Protein AF-A0A7I9WQ98-F1 (afdb_monomer_lite)

Structure (mmCIF, N/CA/C/O backbone):
data_AF-A0A7I9WQ98-F1
#
_entry.id   AF-A0A7I9WQ98-F1
#
loop_
_atom_site.group_PDB
_atom_site.id
_atom_site.type_symbol
_atom_site.label_atom_id
_atom_site.label_alt_id
_atom_site.label_comp_id
_atom_site.label_asym_id
_atom_site.label_entity_id
_atom_site.label_seq_id
_atom_site.pdbx_PDB_ins_code
_atom_site.Cartn_x
_atom_site.Cartn_y
_atom_site.Cartn_z
_atom_site.occupancy
_atom_site.B_iso_or_equiv
_atom_site.auth_seq_id
_atom_site.auth_comp_id
_atom_site.auth_asym_id
_atom_site.auth_atom_id
_atom_site.pdbx_PDB_model_num
ATOM 1 N N . MET A 1 1 ? 29.506 10.078 1.469 1.00 43.09 1 MET A N 1
ATOM 2 C CA . MET A 1 1 ? 28.916 10.166 0.118 1.00 43.09 1 MET A CA 1
ATOM 3 C C . MET A 1 1 ? 27.506 10.699 0.278 1.00 43.09 1 MET A C 1
ATOM 5 O O . MET A 1 1 ? 26.707 10.039 0.930 1.00 43.09 1 MET A O 1
ATOM 9 N N . LEU A 1 2 ? 27.229 11.914 -0.203 1.00 46.47 2 LEU A N 1
ATOM 10 C CA . LEU A 1 2 ? 25.848 12.386 -0.313 1.00 46.47 2 LEU A CA 1
ATOM 11 C C . LEU A 1 2 ? 25.189 11.587 -1.443 1.00 46.47 2 LEU A C 1
ATOM 13 O O . LEU A 1 2 ? 25.690 11.599 -2.561 1.00 46.47 2 LEU A O 1
ATOM 17 N N . PHE A 1 3 ? 24.075 10.918 -1.158 1.00 51.62 3 PHE A N 1
ATOM 18 C CA . PHE A 1 3 ? 23.301 10.103 -2.110 1.00 51.62 3 PHE A CA 1
ATOM 19 C C . PHE A 1 3 ? 22.623 10.909 -3.241 1.00 51.62 3 PHE A C 1
ATOM 21 O O . PHE A 1 3 ? 21.810 10.366 -3.975 1.00 51.62 3 PHE A O 1
ATOM 28 N N . SER A 1 4 ? 22.946 12.197 -3.380 1.00 59.94 4 SER A N 1
ATOM 29 C CA . SER A 1 4 ? 22.274 13.150 -4.269 1.00 59.94 4 SER A CA 1
ATOM 30 C C . SER A 1 4 ? 23.270 14.108 -4.939 1.00 59.94 4 SER A C 1
ATOM 32 O O . SER A 1 4 ? 22.987 15.293 -5.090 1.00 59.94 4 SER A O 1
ATOM 34 N N . ALA A 1 5 ? 24.477 13.639 -5.266 1.00 72.62 5 ALA A N 1
ATOM 35 C CA . ALA A 1 5 ? 25.410 14.424 -6.071 1.00 72.62 5 ALA A CA 1
ATOM 36 C C . ALA A 1 5 ? 25.143 14.153 -7.558 1.00 72.62 5 ALA A C 1
ATOM 38 O O . ALA A 1 5 ? 25.410 13.051 -8.039 1.00 72.62 5 ALA A O 1
ATOM 39 N N . THR A 1 6 ? 24.607 15.147 -8.266 1.00 76.94 6 THR A N 1
ATOM 40 C CA . THR A 1 6 ? 24.445 15.113 -9.725 1.00 76.94 6 THR A CA 1
ATOM 41 C C . THR A 1 6 ? 25.829 15.001 -10.389 1.00 76.94 6 THR A C 1
ATOM 43 O O . THR A 1 6 ? 26.752 15.699 -9.952 1.00 76.94 6 THR A O 1
ATOM 46 N N . PRO A 1 7 ? 26.029 14.128 -11.397 1.00 83.75 7 PRO A N 1
ATOM 47 C CA . PRO A 1 7 ? 27.306 14.021 -12.102 1.00 83.75 7 PRO A CA 1
ATOM 48 C C . PRO A 1 7 ? 27.737 15.365 -12.718 1.00 83.75 7 PRO A C 1
ATOM 50 O O . PRO A 1 7 ? 26.877 16.169 -13.076 1.00 83.75 7 PRO A O 1
ATOM 53 N N . PRO A 1 8 ? 29.046 15.635 -12.881 1.00 87.06 8 PRO A N 1
ATOM 54 C CA . PRO A 1 8 ? 29.497 16.783 -13.665 1.00 87.06 8 PRO A CA 1
ATOM 55 C C . PRO A 1 8 ? 29.114 16.616 -15.145 1.00 87.06 8 PRO A C 1
ATOM 57 O O . PRO A 1 8 ? 28.949 15.492 -15.625 1.00 87.06 8 PRO A O 1
ATOM 60 N N . ALA A 1 9 ? 29.004 17.731 -15.874 1.00 90.88 9 ALA A N 1
ATOM 61 C CA . ALA A 1 9 ? 28.703 17.721 -17.306 1.00 90.88 9 ALA A CA 1
ATOM 62 C C . ALA A 1 9 ? 29.698 16.836 -18.076 1.00 90.88 9 ALA A C 1
ATOM 64 O O . ALA A 1 9 ? 30.914 16.984 -17.929 1.00 90.88 9 ALA A O 1
ATOM 65 N N . GLN A 1 10 ? 29.184 15.905 -18.885 1.00 91.06 10 GLN A N 1
ATOM 66 C CA . GLN A 1 10 ? 30.007 14.954 -19.637 1.00 91.06 10 GLN A CA 1
ATOM 67 C C . GLN A 1 10 ? 29.333 14.524 -20.948 1.00 91.06 10 GLN A C 1
ATOM 69 O O . GLN A 1 10 ? 28.220 14.003 -20.969 1.00 91.06 10 GLN A O 1
ATOM 74 N N . GLY A 1 11 ? 30.018 14.706 -22.079 1.00 89.19 11 GLY A N 1
ATOM 75 C CA . GLY A 1 11 ? 29.438 14.410 -23.393 1.00 89.19 11 GLY A CA 1
ATOM 76 C C . GLY A 1 11 ? 28.208 15.281 -23.683 1.00 89.19 11 GLY A C 1
ATOM 77 O O . GLY A 1 11 ? 28.303 16.501 -23.630 1.00 89.19 11 GLY A O 1
ATOM 78 N N . LEU A 1 12 ? 27.066 14.653 -23.992 1.00 88.50 12 LEU A N 1
ATOM 79 C CA . LEU A 1 12 ? 25.773 15.334 -24.184 1.00 88.50 12 LEU A CA 1
ATOM 80 C C . LEU A 1 12 ? 24.989 15.538 -22.872 1.00 88.50 12 LEU A C 1
ATOM 82 O O . LEU A 1 12 ? 23.880 16.063 -22.906 1.00 88.50 12 LEU A O 1
ATOM 86 N N . TYR A 1 13 ? 25.528 15.093 -21.732 1.00 84.75 13 TYR A N 1
ATOM 87 C CA . TYR A 1 13 ? 24.897 15.270 -20.429 1.00 84.75 13 TYR A CA 1
ATOM 88 C C . TYR A 1 13 ? 25.151 16.680 -19.885 1.00 84.75 13 TYR A C 1
ATOM 90 O O . TYR A 1 13 ? 26.302 17.042 -19.625 1.00 84.75 13 TYR A O 1
ATOM 98 N N . ASP A 1 14 ? 24.072 17.431 -19.676 1.00 88.38 14 ASP A N 1
ATOM 99 C CA . ASP A 1 14 ? 24.058 18.748 -19.045 1.00 88.38 14 ASP A CA 1
ATOM 100 C C . ASP A 1 14 ? 23.294 18.668 -17.704 1.00 88.38 14 ASP A C 1
ATOM 102 O O . ASP A 1 14 ? 22.073 18.479 -17.715 1.00 88.38 14 ASP A O 1
ATOM 106 N N . PRO A 1 15 ? 23.977 18.802 -16.550 1.00 84.56 15 PRO A N 1
ATOM 107 C CA . PRO A 1 15 ? 23.356 18.753 -15.228 1.00 84.56 15 PRO A CA 1
ATOM 108 C C . PRO A 1 15 ? 22.301 19.843 -15.014 1.00 84.56 15 PRO A C 1
ATOM 110 O O . PRO A 1 15 ? 21.404 19.657 -14.196 1.00 84.56 15 PRO A O 1
ATOM 113 N N . GLU A 1 16 ? 22.381 20.969 -15.736 1.00 83.31 16 GLU A N 1
ATOM 114 C CA . GLU A 1 16 ? 21.383 22.044 -15.662 1.00 83.31 16 GLU A CA 1
ATOM 115 C C . GLU A 1 16 ? 20.062 21.664 -16.354 1.00 83.31 16 GLU A C 1
ATOM 117 O O . GLU A 1 16 ? 19.032 22.299 -16.122 1.00 83.31 16 GLU A O 1
ATOM 122 N N . GLN A 1 17 ? 20.066 20.605 -17.172 1.00 78.31 17 GLN A N 1
ATOM 123 C CA . GLN A 1 17 ? 18.889 20.078 -17.870 1.00 78.31 17 GLN A CA 1
ATOM 124 C C . GLN A 1 17 ? 18.335 18.784 -17.252 1.00 78.31 17 GLN A C 1
ATOM 126 O O . GLN A 1 17 ? 17.333 18.254 -17.741 1.00 78.31 17 GLN A O 1
ATOM 131 N N . GLU A 1 18 ? 18.946 18.291 -16.171 1.00 71.00 18 GLU A N 1
ATOM 132 C CA . GLU A 1 18 ? 18.465 17.134 -15.416 1.00 71.00 18 GLU A CA 1
ATOM 133 C C . GLU A 1 18 ? 17.103 17.442 -14.774 1.00 71.00 18 GLU A C 1
ATOM 135 O O . GLU A 1 18 ? 16.940 18.429 -14.051 1.00 71.00 18 GLU A O 1
ATOM 140 N N . ARG A 1 19 ? 16.101 16.595 -15.032 1.00 68.25 19 ARG A N 1
ATOM 141 C CA . ARG A 1 19 ? 14.743 16.768 -14.496 1.00 68.25 19 ARG A CA 1
ATOM 142 C C . ARG A 1 19 ? 14.222 15.455 -13.932 1.00 68.25 19 ARG A C 1
ATOM 144 O O . ARG A 1 19 ? 13.816 14.564 -14.675 1.00 68.25 19 ARG A O 1
ATOM 151 N N . ASP A 1 20 ? 14.159 15.383 -12.604 1.00 62.53 20 ASP A N 1
ATOM 152 C CA . ASP A 1 20 ? 13.550 14.255 -11.903 1.00 62.53 20 ASP A CA 1
ATOM 153 C C . ASP A 1 20 ? 12.037 14.200 -12.190 1.00 62.53 20 ASP A C 1
ATOM 155 O O . ASP A 1 20 ? 11.282 15.168 -12.007 1.00 62.53 20 ASP A O 1
ATOM 159 N N . SER A 1 21 ? 11.587 13.057 -12.692 1.00 62.97 21 SER A N 1
ATOM 160 C CA . SER A 1 21 ? 10.242 12.861 -13.231 1.00 62.97 21 SER A CA 1
ATOM 161 C C . SER A 1 21 ? 9.435 11.914 -12.345 1.00 62.97 21 SER A C 1
ATOM 163 O O . SER A 1 21 ? 8.899 10.928 -12.812 1.00 62.97 21 SER A O 1
ATOM 165 N N . CYS A 1 22 ? 9.333 12.198 -11.044 1.00 77.31 22 CYS A N 1
ATOM 166 C CA . CYS A 1 22 ? 8.406 11.485 -10.156 1.00 77.31 22 CYS A CA 1
ATOM 167 C C . CYS A 1 22 ? 7.303 12.415 -9.637 1.00 77.31 22 CYS A C 1
ATOM 169 O O . CYS A 1 2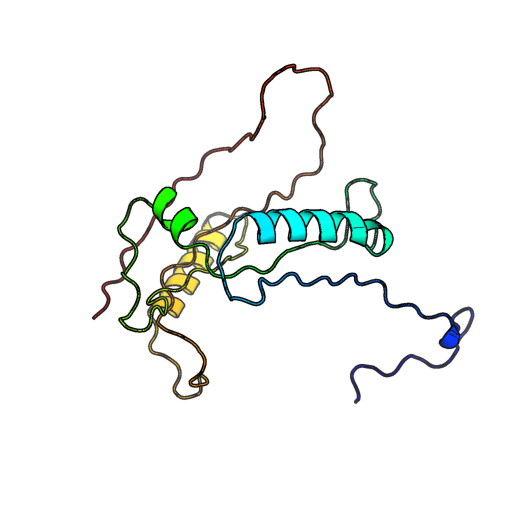2 ? 7.572 13.397 -8.937 1.00 77.31 22 CYS A O 1
ATOM 171 N N . GLY A 1 23 ? 6.049 12.109 -9.984 1.00 81.50 23 GLY A N 1
ATOM 172 C CA . GLY A 1 23 ? 4.837 12.761 -9.480 1.00 81.50 23 GLY A CA 1
ATOM 173 C C . GLY A 1 23 ? 4.454 12.305 -8.075 1.00 81.50 23 GLY A C 1
ATOM 174 O O . GLY A 1 23 ? 4.341 11.109 -7.837 1.00 81.50 23 GLY A O 1
ATOM 175 N N . VAL A 1 24 ? 4.194 13.242 -7.158 1.00 89.12 24 VAL A N 1
ATOM 176 C CA . VAL A 1 24 ? 3.620 12.944 -5.836 1.00 89.12 24 VAL A CA 1
ATOM 177 C C . VAL A 1 24 ? 2.460 13.899 -5.577 1.00 89.12 24 VAL A C 1
ATOM 179 O O . VAL A 1 24 ? 2.573 15.097 -5.829 1.00 89.12 24 VAL A O 1
ATOM 182 N N . ALA A 1 25 ? 1.357 13.368 -5.055 1.00 90.19 25 ALA A N 1
ATOM 183 C CA . ALA A 1 25 ? 0.211 14.133 -4.584 1.00 90.19 25 ALA A CA 1
ATOM 184 C C . ALA A 1 25 ? -0.214 13.625 -3.201 1.00 90.19 25 ALA A C 1
ATOM 186 O O . ALA A 1 25 ? -0.012 12.457 -2.868 1.00 90.19 25 ALA A O 1
ATOM 187 N N . MET A 1 26 ? -0.810 14.504 -2.397 1.00 94.00 26 MET A N 1
ATOM 188 C CA . MET A 1 26 ? -1.366 14.153 -1.094 1.00 94.00 26 MET A CA 1
ATOM 189 C C . MET A 1 26 ? -2.725 14.813 -0.913 1.00 94.00 26 MET A C 1
ATOM 191 O O . MET A 1 26 ? -2.899 15.990 -1.218 1.00 94.00 26 MET A O 1
ATOM 195 N N . ILE A 1 27 ? -3.671 14.041 -0.384 1.00 94.62 27 ILE A N 1
ATOM 196 C CA . ILE A 1 27 ? -5.031 14.485 -0.100 1.00 94.62 27 ILE A CA 1
ATOM 197 C C . ILE A 1 27 ? -5.343 14.138 1.348 1.00 94.62 27 ILE A C 1
ATOM 199 O O . ILE A 1 27 ? -5.087 13.021 1.799 1.00 94.62 27 ILE A O 1
ATOM 203 N N . ALA A 1 28 ? -5.867 15.113 2.085 1.00 94.75 28 ALA A N 1
ATOM 204 C CA . ALA A 1 28 ? -6.218 14.962 3.486 1.00 94.75 28 ALA A CA 1
ATOM 205 C C . ALA A 1 28 ? -7.475 15.774 3.813 1.00 94.75 28 ALA A C 1
ATOM 207 O O . ALA A 1 28 ? -7.641 16.899 3.344 1.00 94.75 28 ALA A O 1
ATOM 208 N N . ASP A 1 29 ? -8.338 15.215 4.660 1.00 95.25 29 ASP A N 1
ATOM 209 C CA . ASP A 1 29 ? -9.419 15.964 5.298 1.00 95.25 29 ASP A CA 1
ATOM 210 C C . ASP A 1 29 ? -8.858 16.668 6.543 1.00 95.25 29 ASP A C 1
ATOM 212 O O . ASP A 1 29 ? -8.341 16.015 7.450 1.00 95.25 29 ASP A O 1
ATOM 216 N N . ILE A 1 30 ? -8.953 18.001 6.589 1.00 95.25 30 ILE A N 1
ATOM 217 C CA . ILE A 1 30 ? -8.383 18.833 7.670 1.00 95.25 30 ILE A CA 1
ATOM 218 C C . ILE A 1 30 ? -9.020 18.516 9.034 1.00 95.25 30 ILE A C 1
ATOM 220 O O . ILE A 1 30 ? -8.390 18.706 10.072 1.00 95.25 30 ILE A O 1
ATOM 224 N N . LEU A 1 31 ? -10.252 18.001 9.042 1.00 95.25 31 LEU A N 1
ATOM 225 C CA . LEU A 1 31 ? -10.963 17.600 10.256 1.00 95.25 31 LEU A CA 1
ATOM 226 C C . LEU A 1 31 ? -10.711 16.126 10.620 1.00 95.25 31 LEU A C 1
ATOM 228 O O . LEU A 1 31 ? -11.278 15.631 11.591 1.00 95.25 31 LEU A O 1
ATOM 232 N N . GLY A 1 32 ? -9.884 15.412 9.851 1.00 90.19 32 GLY A N 1
ATOM 233 C CA . GLY A 1 32 ? -9.534 14.014 10.096 1.00 90.19 32 GLY A CA 1
ATOM 234 C C . GLY A 1 32 ? -10.659 13.020 9.799 1.00 90.19 32 GLY A C 1
ATOM 235 O O . GLY A 1 32 ? -10.617 11.886 10.283 1.00 90.19 32 GLY A O 1
ATOM 236 N N . ARG A 1 33 ? -11.678 13.411 9.024 1.00 91.69 33 ARG A N 1
ATOM 237 C CA . ARG A 1 33 ? -12.803 12.524 8.694 1.00 91.69 33 ARG A CA 1
ATOM 238 C C . ARG A 1 33 ? -12.389 11.485 7.655 1.00 91.69 33 ARG A C 1
ATOM 240 O O . ARG A 1 33 ? -11.759 11.801 6.649 1.00 91.69 33 ARG A O 1
ATOM 247 N N . ARG A 1 34 ? -12.792 10.232 7.874 1.00 90.62 34 ARG A N 1
ATOM 248 C CA . ARG A 1 34 ? -12.576 9.132 6.924 1.00 90.62 34 ARG A CA 1
ATOM 249 C C . ARG A 1 34 ? -13.669 9.166 5.860 1.00 90.62 34 ARG A C 1
ATOM 251 O O . ARG A 1 34 ? -14.849 9.180 6.197 1.00 90.62 34 ARG A O 1
ATOM 258 N N . SER A 1 35 ? -13.283 9.165 4.588 1.00 93.12 35 SER A N 1
ATOM 259 C CA . SER A 1 35 ? -14.220 9.152 3.462 1.00 93.12 35 SER A CA 1
ATOM 260 C C . SER A 1 35 ? -13.610 8.433 2.265 1.00 93.12 35 SER A C 1
ATOM 262 O O . SER A 1 35 ? -12.426 8.601 1.974 1.00 93.12 35 SER A O 1
ATOM 264 N N . HIS A 1 36 ? -14.437 7.687 1.530 1.00 94.62 36 HIS A N 1
ATOM 265 C CA . HIS A 1 36 ? -14.052 7.106 0.243 1.00 94.62 36 HIS A CA 1
ATOM 266 C C . HIS A 1 36 ? -13.718 8.182 -0.806 1.00 94.62 36 HIS A C 1
ATOM 268 O O . HIS A 1 36 ? -12.928 7.925 -1.710 1.00 94.62 36 HIS A O 1
ATOM 274 N N . SER A 1 37 ? -14.254 9.402 -0.670 1.00 95.62 37 SER A N 1
ATOM 275 C CA . SER A 1 37 ? -13.923 10.511 -1.577 1.00 95.62 37 SER A CA 1
ATOM 276 C C . SER A 1 37 ? -12.421 10.807 -1.610 1.00 95.62 37 SER A C 1
ATOM 278 O O . SER A 1 37 ? -11.888 11.031 -2.682 1.00 95.62 37 SER A O 1
ATOM 280 N N . ILE A 1 38 ? -11.714 10.683 -0.478 1.00 95.88 38 ILE A N 1
ATOM 281 C CA . ILE A 1 38 ? -10.255 10.884 -0.403 1.00 95.88 38 ILE A CA 1
ATOM 282 C C . ILE A 1 38 ? -9.511 9.893 -1.312 1.00 95.88 38 ILE A C 1
ATOM 284 O O . ILE A 1 38 ? -8.517 10.246 -1.941 1.00 95.88 38 ILE A O 1
ATOM 288 N N . VAL A 1 39 ? -9.992 8.648 -1.396 1.00 95.75 39 VAL A N 1
ATOM 289 C CA . VAL A 1 39 ? -9.419 7.624 -2.282 1.00 95.75 39 VAL A CA 1
ATOM 290 C C . VAL A 1 39 ? -9.711 7.967 -3.740 1.00 95.75 39 VAL A C 1
ATOM 292 O O .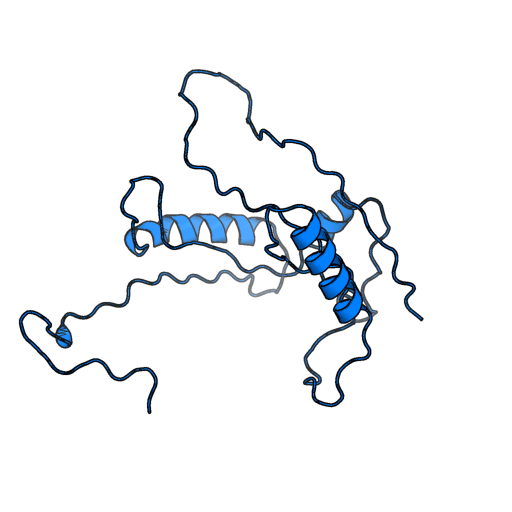 VAL A 1 39 ? -8.796 7.928 -4.556 1.00 95.75 39 VAL A O 1
ATOM 295 N N . ALA A 1 40 ? -10.957 8.332 -4.060 1.00 96.50 40 ALA A N 1
ATOM 296 C CA . ALA A 1 40 ? -11.350 8.725 -5.413 1.00 96.50 40 ALA A CA 1
ATOM 297 C C . ALA A 1 40 ? -10.536 9.929 -5.915 1.00 96.50 40 ALA A C 1
ATOM 299 O O . ALA A 1 40 ? -9.962 9.872 -7.000 1.00 96.50 40 ALA A O 1
ATOM 300 N N . ASP A 1 41 ? -10.402 10.966 -5.091 1.00 96.19 41 ASP A N 1
ATOM 301 C CA . ASP A 1 41 ? -9.599 12.144 -5.408 1.00 96.19 41 ASP A CA 1
ATOM 302 C C . ASP A 1 41 ? -8.115 11.771 -5.577 1.00 96.19 41 ASP A C 1
ATOM 304 O O . ASP A 1 41 ? -7.428 12.310 -6.443 1.00 96.19 41 ASP A O 1
ATOM 308 N N . GLY A 1 42 ? -7.612 10.815 -4.786 1.00 95.50 42 GLY A N 1
ATOM 309 C CA . GLY A 1 42 ? -6.238 10.323 -4.892 1.00 95.50 42 GLY A CA 1
ATOM 310 C C . GLY A 1 42 ? -5.965 9.618 -6.222 1.00 95.50 42 GLY A C 1
ATOM 311 O O . GLY A 1 42 ? -4.892 9.787 -6.798 1.00 95.50 42 GLY A O 1
ATOM 312 N N . LEU A 1 43 ? -6.943 8.870 -6.739 1.00 94.88 43 LEU A N 1
ATOM 313 C CA . LEU A 1 43 ? -6.857 8.242 -8.059 1.00 94.88 43 LEU A CA 1
ATOM 314 C C . LEU A 1 43 ? -6.889 9.288 -9.181 1.00 94.88 43 LEU A C 1
ATOM 316 O O . LEU A 1 43 ? -6.054 9.228 -10.077 1.00 94.88 43 LEU A O 1
ATOM 320 N N . ILE A 1 44 ? -7.763 10.295 -9.081 1.00 94.94 44 ILE A N 1
ATOM 321 C CA . ILE A 1 44 ? -7.798 11.428 -10.025 1.00 94.94 44 ILE A CA 1
ATOM 322 C C . ILE A 1 44 ? -6.454 12.170 -10.026 1.00 94.94 44 ILE A C 1
ATOM 324 O O . ILE A 1 44 ? -5.928 12.537 -11.076 1.00 94.94 44 ILE A O 1
ATOM 328 N N . ALA A 1 45 ? -5.855 12.373 -8.851 1.00 92.69 45 ALA A N 1
ATOM 329 C CA . ALA A 1 45 ? -4.541 12.994 -8.754 1.00 92.69 45 ALA A CA 1
ATOM 330 C C . ALA A 1 45 ? -3.456 12.162 -9.459 1.00 92.69 45 ALA A C 1
ATOM 332 O O . ALA A 1 45 ? -2.605 12.742 -10.128 1.00 92.69 45 ALA A O 1
ATOM 333 N N . LEU A 1 46 ? -3.490 10.827 -9.356 1.00 90.62 46 LEU A N 1
ATOM 334 C CA . LEU A 1 46 ? -2.564 9.957 -10.090 1.00 90.62 46 LEU A CA 1
ATOM 335 C C . LEU A 1 46 ? -2.747 10.055 -11.608 1.00 90.62 46 LEU A C 1
ATOM 337 O O . LEU A 1 46 ? -1.746 10.122 -12.317 1.00 90.62 46 LEU A O 1
ATOM 341 N N . GLU A 1 47 ? -3.985 10.118 -12.102 1.00 89.06 47 GLU A N 1
ATOM 342 C CA . GLU A 1 47 ? -4.264 10.334 -13.531 1.00 89.06 47 GLU A CA 1
ATOM 343 C C . GLU A 1 47 ? -3.646 11.653 -14.016 1.00 89.06 47 GLU A C 1
ATOM 345 O O . GLU A 1 47 ? -2.962 11.700 -15.036 1.00 89.06 47 GLU A O 1
ATOM 350 N N . HIS A 1 48 ? -3.774 12.724 -13.231 1.00 88.50 48 HIS A N 1
ATOM 351 C CA . HIS A 1 48 ? -3.151 14.006 -13.564 1.00 88.50 48 HIS A CA 1
ATOM 352 C C . HIS A 1 48 ? -1.620 13.990 -13.501 1.00 88.50 48 HIS A C 1
ATOM 354 O O . HIS A 1 48 ? -0.988 14.872 -14.080 1.00 88.50 48 HIS A O 1
ATOM 360 N N . LEU A 1 49 ? -1.007 13.008 -12.839 1.00 87.12 49 LEU A N 1
ATOM 361 C CA . LEU A 1 49 ? 0.445 12.841 -12.772 1.00 87.12 49 LEU A CA 1
ATOM 362 C C . LEU A 1 49 ? 1.009 11.961 -13.896 1.00 87.12 49 LEU A C 1
ATOM 364 O O . LEU A 1 49 ? 2.227 11.814 -13.967 1.00 87.12 49 LEU A O 1
ATOM 368 N N . GLU A 1 50 ? 0.177 11.434 -14.800 1.00 82.25 50 GLU A N 1
ATOM 369 C CA . GLU A 1 50 ? 0.609 10.564 -15.906 1.00 82.25 50 GLU A CA 1
ATOM 370 C C . GLU A 1 50 ? 1.704 11.206 -16.769 1.00 82.25 50 GLU A C 1
ATOM 372 O O . GLU A 1 50 ? 2.682 10.555 -17.120 1.00 82.25 50 GLU A O 1
ATOM 377 N N . HIS A 1 51 ? 1.608 12.512 -17.029 1.00 81.25 51 HIS A N 1
ATOM 378 C CA . HIS A 1 51 ? 2.612 13.267 -17.791 1.00 81.25 51 HIS A CA 1
ATOM 379 C C . HIS A 1 51 ? 3.995 13.330 -17.120 1.00 81.25 51 HIS A C 1
ATOM 381 O O . HIS A 1 51 ? 4.968 13.742 -17.750 1.00 81.25 51 HIS A O 1
ATOM 387 N N . ARG A 1 52 ? 4.075 12.972 -15.832 1.00 79.31 52 ARG A N 1
ATOM 388 C CA . ARG A 1 52 ? 5.321 12.832 -15.076 1.00 79.31 52 ARG A CA 1
ATOM 389 C C . ARG A 1 52 ? 5.718 11.376 -14.893 1.00 79.31 52 ARG A C 1
ATOM 391 O O . ARG A 1 52 ? 6.739 11.143 -14.280 1.00 79.31 52 ARG A O 1
ATOM 398 N N . GLY A 1 53 ? 4.936 10.407 -15.356 1.00 71.12 53 GLY A N 1
ATOM 399 C CA . GLY A 1 53 ? 5.310 9.003 -15.294 1.00 71.12 53 GLY A CA 1
ATOM 400 C C . GLY A 1 53 ? 6.346 8.661 -16.359 1.00 71.12 53 GLY A C 1
ATOM 401 O O . GLY A 1 53 ? 6.268 9.130 -17.495 1.00 71.12 53 GLY A O 1
ATOM 402 N N . ALA A 1 54 ? 7.299 7.801 -16.016 1.00 62.69 54 ALA A N 1
ATOM 403 C CA . ALA A 1 54 ? 8.099 7.127 -17.023 1.00 62.69 54 ALA A CA 1
ATOM 404 C C . ALA A 1 54 ? 7.202 6.151 -17.803 1.00 62.69 54 ALA A C 1
ATOM 406 O O . ALA A 1 54 ? 6.596 5.238 -17.231 1.00 62.69 54 ALA A O 1
ATOM 407 N N . ALA A 1 55 ? 7.095 6.376 -19.112 1.00 66.88 55 ALA A N 1
ATOM 408 C CA . ALA A 1 55 ? 6.462 5.443 -20.029 1.00 66.88 55 ALA A CA 1
ATOM 409 C C . ALA A 1 55 ? 7.465 4.336 -20.371 1.00 66.88 55 ALA A C 1
ATOM 411 O O . ALA A 1 55 ? 8.597 4.618 -20.771 1.00 66.88 55 ALA A O 1
ATOM 412 N N . GLY A 1 56 ? 7.060 3.076 -20.211 1.00 61.44 56 GLY A N 1
ATOM 413 C CA . GLY A 1 56 ? 7.896 1.948 -20.605 1.00 61.44 56 GLY A CA 1
ATOM 414 C C . GLY A 1 56 ? 7.965 1.785 -22.129 1.00 61.44 56 GLY A C 1
ATOM 415 O O . GLY A 1 56 ? 7.391 2.556 -22.897 1.00 61.44 56 GLY A O 1
ATOM 416 N N . ALA A 1 57 ? 8.664 0.744 -22.588 1.00 64.62 57 ALA A N 1
ATOM 417 C CA . ALA A 1 57 ? 8.846 0.469 -24.018 1.00 64.62 57 ALA A CA 1
ATOM 418 C C . ALA A 1 57 ? 7.525 0.186 -24.763 1.00 64.62 57 ALA A C 1
ATOM 420 O O . ALA A 1 57 ? 7.464 0.314 -25.987 1.00 64.62 57 ALA A O 1
ATOM 421 N N . GLU A 1 58 ? 6.470 -0.206 -24.042 1.00 70.00 58 GLU A N 1
ATOM 422 C CA . GLU A 1 58 ? 5.137 -0.432 -24.592 1.00 70.00 58 GLU A CA 1
ATOM 423 C C . GLU A 1 58 ? 4.108 0.601 -24.091 1.00 70.00 58 GLU A C 1
ATOM 425 O O . GLU A 1 58 ? 4.160 0.991 -22.922 1.00 70.00 58 GLU A O 1
ATOM 430 N N . PRO A 1 59 ? 3.089 0.965 -24.904 1.00 69.25 59 PRO A N 1
ATOM 431 C CA . PRO A 1 59 ? 2.070 1.966 -24.542 1.00 69.25 59 PRO A CA 1
ATOM 432 C C . PRO A 1 59 ? 1.239 1.651 -23.290 1.00 69.25 59 PRO A C 1
ATOM 434 O O . PRO A 1 59 ? 0.491 2.494 -22.814 1.00 69.25 59 PRO A O 1
ATOM 437 N N . ASN A 1 60 ? 1.291 0.414 -22.799 1.00 73.56 60 ASN A N 1
ATOM 438 C CA . ASN A 1 60 ? 0.561 -0.066 -21.628 1.00 73.56 60 ASN A CA 1
ATOM 439 C C . ASN A 1 60 ? 1.493 -0.428 -20.462 1.00 73.56 60 ASN A C 1
ATOM 441 O O . ASN A 1 60 ? 1.104 -1.201 -19.585 1.00 73.56 60 ASN A O 1
ATOM 445 N N . SER A 1 61 ? 2.727 0.070 -20.490 1.00 74.25 61 SER A N 1
ATOM 446 C CA . SER A 1 61 ? 3.733 -0.159 -19.463 1.00 74.25 61 SER A CA 1
ATOM 447 C C . SER A 1 61 ? 4.185 1.167 -18.862 1.00 74.25 61 SER A C 1
ATOM 449 O O . SER A 1 61 ? 4.335 2.162 -19.567 1.00 74.25 61 SER A O 1
ATOM 451 N N . GLY A 1 62 ? 4.407 1.162 -17.555 1.00 77.19 62 GLY A N 1
ATOM 452 C CA . GLY A 1 62 ? 5.002 2.268 -16.820 1.00 77.19 62 GLY A CA 1
ATOM 453 C C . GLY A 1 62 ? 5.744 1.726 -15.607 1.00 77.19 62 GLY A C 1
ATOM 454 O O . GLY A 1 62 ? 5.538 0.572 -15.216 1.00 77.19 62 GLY A O 1
ATOM 455 N N . ASP A 1 63 ? 6.597 2.554 -15.020 1.00 80.69 63 ASP A N 1
ATOM 456 C CA . ASP A 1 63 ? 7.500 2.134 -13.939 1.00 80.69 63 ASP A C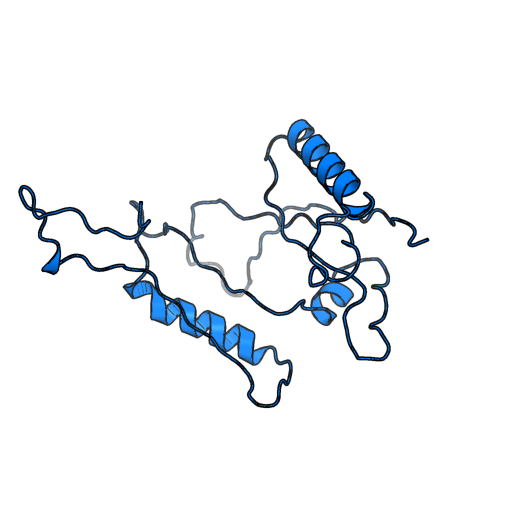A 1
ATOM 457 C C . ASP A 1 63 ? 6.765 1.815 -12.626 1.00 80.69 63 ASP A C 1
ATOM 459 O O . ASP A 1 63 ? 7.246 1.035 -11.802 1.00 80.69 63 ASP A O 1
ATOM 463 N N . GLY A 1 64 ? 5.563 2.367 -12.451 1.00 82.88 64 GLY A N 1
ATOM 464 C CA . GLY A 1 64 ? 4.660 2.048 -11.352 1.00 82.88 64 GLY A CA 1
ATOM 465 C C . GLY A 1 64 ? 3.885 3.262 -10.850 1.00 82.88 64 GLY A C 1
ATOM 466 O O . GLY A 1 64 ? 4.339 4.397 -10.933 1.00 82.88 64 GLY A O 1
ATOM 467 N N . ALA A 1 65 ? 2.704 3.004 -10.295 1.00 89.12 65 ALA A N 1
ATOM 468 C CA . ALA A 1 65 ? 1.889 3.989 -9.595 1.00 89.12 65 ALA A CA 1
ATOM 469 C C . ALA A 1 65 ? 1.240 3.326 -8.376 1.00 89.12 65 ALA A C 1
ATOM 471 O O . ALA A 1 65 ? 0.999 2.115 -8.369 1.00 89.12 65 ALA A O 1
ATOM 472 N N . GLY A 1 66 ? 0.952 4.107 -7.339 1.00 90.88 66 GLY A N 1
ATOM 473 C CA . GLY A 1 66 ? 0.319 3.589 -6.134 1.00 90.88 66 GLY A CA 1
ATOM 474 C C . GLY A 1 66 ? -0.192 4.690 -5.220 1.00 90.88 66 GLY A C 1
ATOM 475 O O . GLY A 1 66 ? 0.278 5.824 -5.265 1.00 90.88 66 GLY A O 1
ATOM 476 N N . ILE A 1 67 ? -1.151 4.325 -4.373 1.00 94.25 67 ILE A N 1
ATOM 477 C CA . ILE A 1 67 ? -1.654 5.167 -3.288 1.00 94.25 67 ILE A CA 1
ATOM 478 C C . ILE A 1 67 ? -1.348 4.507 -1.946 1.00 94.25 67 ILE A C 1
ATOM 480 O O . ILE A 1 67 ? -1.422 3.285 -1.810 1.00 94.25 67 ILE A O 1
ATOM 484 N N . LEU A 1 68 ? -1.037 5.327 -0.944 1.00 94.62 68 LEU A N 1
ATOM 485 C CA . LEU A 1 68 ? -0.968 4.903 0.449 1.00 94.62 68 LEU A CA 1
ATOM 486 C C . LEU A 1 68 ? -2.186 5.459 1.185 1.00 94.62 68 LEU A C 1
ATOM 488 O O . LEU A 1 68 ? -2.426 6.663 1.176 1.00 94.62 68 LEU A O 1
ATOM 492 N N . VAL A 1 69 ? -2.941 4.578 1.835 1.00 93.75 69 VAL A N 1
ATOM 493 C CA . VAL A 1 69 ? -4.146 4.934 2.592 1.00 93.75 69 VAL A CA 1
ATOM 494 C C . VAL A 1 69 ? -4.043 4.431 4.027 1.00 93.75 69 VAL A C 1
ATOM 496 O O . VAL A 1 69 ? -3.269 3.523 4.336 1.00 93.75 69 VAL A O 1
ATOM 499 N N . GLN A 1 70 ? -4.843 5.011 4.920 1.00 91.44 70 GLN A N 1
ATOM 500 C CA . GLN A 1 70 ? -5.050 4.438 6.250 1.00 91.44 70 GLN A CA 1
ATOM 501 C C . GLN A 1 70 ? -5.676 3.039 6.138 1.00 91.44 70 GLN A C 1
ATOM 503 O O . GLN A 1 70 ? -6.381 2.754 5.172 1.00 91.44 70 GLN A O 1
ATOM 508 N N . LEU A 1 71 ? -5.469 2.191 7.153 1.00 91.25 71 LEU A N 1
ATOM 509 C CA . LEU A 1 71 ? -6.033 0.838 7.200 1.00 91.25 71 LEU A CA 1
ATOM 510 C C . LEU A 1 71 ? -7.562 0.868 6.967 1.00 91.25 71 LEU A C 1
ATOM 512 O O . LEU A 1 71 ? -8.277 1.434 7.803 1.00 91.25 71 LEU A O 1
ATOM 516 N N . PRO A 1 72 ? -8.078 0.278 5.871 1.00 91.81 72 PRO A N 1
ATOM 517 C CA . PRO A 1 72 ? -9.490 0.366 5.512 1.00 91.81 72 PRO A CA 1
ATOM 518 C C . PRO A 1 72 ? -10.300 -0.701 6.264 1.00 91.81 72 PRO A C 1
ATOM 520 O O . PRO A 1 72 ? -10.702 -1.714 5.698 1.00 91.81 72 PRO A O 1
ATOM 523 N N . VAL A 1 73 ? -10.510 -0.490 7.567 1.00 91.12 73 VAL A N 1
ATOM 524 C CA . VAL A 1 73 ? -11.112 -1.480 8.483 1.00 91.12 73 VAL A CA 1
ATOM 525 C C . VAL A 1 73 ? -12.478 -1.972 8.000 1.00 91.12 73 VAL A C 1
ATOM 527 O O . VAL A 1 73 ? -12.718 -3.174 8.020 1.00 91.12 73 VAL A O 1
ATOM 530 N N . ASP A 1 74 ? -13.349 -1.081 7.522 1.00 91.06 74 ASP A N 1
ATOM 531 C CA . ASP A 1 74 ? -14.699 -1.467 7.087 1.00 91.06 74 ASP A CA 1
ATOM 532 C C . ASP A 1 74 ? -14.683 -2.322 5.814 1.00 91.06 74 ASP A C 1
ATOM 534 O O . ASP A 1 74 ? -15.445 -3.281 5.710 1.00 91.06 74 ASP A O 1
ATOM 538 N N . LEU A 1 75 ? -13.756 -2.045 4.887 1.00 91.25 75 LEU A N 1
ATOM 539 C CA . LEU A 1 75 ? -13.523 -2.912 3.731 1.00 91.25 75 LEU A CA 1
ATOM 540 C C . LEU A 1 75 ? -13.039 -4.289 4.186 1.00 91.25 75 LEU A C 1
ATOM 542 O O . LEU A 1 75 ? -13.547 -5.296 3.708 1.00 91.25 75 LEU A O 1
ATOM 546 N N . LEU A 1 76 ? -12.075 -4.336 5.114 1.00 91.81 76 LEU A N 1
ATOM 547 C CA . LEU A 1 76 ? -11.548 -5.600 5.624 1.00 91.81 76 LEU A CA 1
ATOM 548 C C . LEU A 1 76 ? -12.653 -6.420 6.296 1.00 91.81 76 LEU A C 1
ATOM 550 O O . LEU A 1 76 ? -12.807 -7.583 5.948 1.00 91.81 76 LEU A O 1
ATOM 554 N N . ARG A 1 77 ? -13.476 -5.812 7.163 1.00 91.06 77 ARG A N 1
ATOM 555 C CA . ARG A 1 77 ? -14.626 -6.481 7.804 1.00 91.06 77 ARG A CA 1
ATOM 556 C C . ARG A 1 77 ? -15.598 -7.091 6.797 1.00 91.06 77 ARG A C 1
ATOM 558 O O . ARG A 1 77 ? -16.181 -8.125 7.085 1.00 91.06 77 ARG A O 1
ATOM 565 N N . ALA A 1 78 ? -15.782 -6.451 5.643 1.00 92.81 78 ALA A N 1
ATOM 566 C CA . ALA A 1 78 ? -16.710 -6.919 4.621 1.00 92.81 78 ALA A CA 1
ATOM 567 C C . ALA A 1 78 ? -16.187 -8.114 3.804 1.00 92.81 78 ALA A C 1
ATOM 569 O O . ALA A 1 78 ? -16.989 -8.803 3.177 1.00 92.81 78 ALA A O 1
ATOM 570 N N . VAL A 1 79 ? -14.868 -8.346 3.765 1.00 93.31 79 VAL A N 1
ATOM 571 C CA . VAL A 1 79 ? -14.252 -9.371 2.895 1.00 93.31 79 VAL A CA 1
ATOM 572 C C . VAL A 1 79 ? -13.642 -10.549 3.647 1.00 93.31 79 VAL A C 1
ATOM 574 O O . VAL A 1 79 ? -13.351 -11.569 3.023 1.00 93.31 79 VAL A O 1
ATOM 577 N N . VAL A 1 80 ? -13.410 -10.419 4.955 1.00 90.06 80 VAL A N 1
ATOM 578 C CA . VAL A 1 80 ? -12.898 -11.518 5.778 1.00 90.06 80 VAL A CA 1
ATOM 579 C C . VAL A 1 80 ? -14.032 -12.388 6.316 1.00 90.06 80 VAL A C 1
ATOM 581 O O . VAL A 1 80 ? -15.153 -11.933 6.518 1.00 90.06 80 VAL A O 1
ATOM 584 N N . ASP A 1 81 ? -13.717 -13.650 6.580 1.00 91.75 81 ASP A N 1
ATOM 585 C CA . ASP A 1 81 ? -14.616 -14.672 7.123 1.00 91.75 81 ASP A CA 1
ATOM 586 C C . ASP A 1 81 ? -14.522 -14.820 8.653 1.00 91.75 81 ASP A C 1
ATOM 588 O O . ASP A 1 81 ? -15.102 -15.737 9.234 1.00 91.75 81 ASP A O 1
ATOM 592 N N . PHE A 1 82 ? -13.803 -13.915 9.319 1.00 88.69 82 PHE A N 1
ATOM 593 C CA . PHE A 1 82 ? -13.580 -13.915 10.761 1.00 88.69 82 PHE A CA 1
ATOM 594 C C . PHE A 1 82 ? -13.805 -12.525 11.360 1.00 88.69 82 PHE A C 1
ATOM 596 O O . PHE A 1 82 ? -13.760 -11.506 10.673 1.00 88.69 82 PHE A O 1
ATOM 603 N N . GLU A 1 83 ? -14.033 -12.466 12.669 1.00 90.06 83 GLU A N 1
ATOM 604 C CA . GLU A 1 83 ? -14.212 -11.192 13.357 1.00 90.06 83 GLU A CA 1
ATOM 605 C C . GLU A 1 83 ? -12.868 -10.468 13.529 1.00 90.06 83 GLU A C 1
ATOM 607 O O . GLU A 1 83 ? -11.917 -11.007 14.101 1.00 90.06 83 GLU A O 1
ATOM 612 N N . LEU A 1 84 ? -12.783 -9.229 13.037 1.00 88.69 84 LEU A N 1
ATOM 613 C CA . LEU A 1 84 ? -11.605 -8.391 13.259 1.00 88.69 84 LEU A CA 1
ATOM 614 C C . LEU A 1 84 ? -11.579 -7.874 14.705 1.00 88.69 84 LEU A C 1
ATOM 616 O O . LEU A 1 84 ? -12.617 -7.415 15.191 1.00 88.69 84 LEU A O 1
ATOM 620 N N . PRO A 1 85 ? -10.403 -7.845 15.365 1.00 89.56 85 PRO A N 1
ATOM 621 C CA . PRO A 1 85 ? -10.271 -7.304 16.711 1.00 89.56 85 PRO A CA 1
ATOM 622 C C . PRO A 1 85 ? -10.852 -5.886 16.836 1.00 89.56 85 PRO A C 1
ATOM 624 O O . PRO A 1 85 ? -10.644 -5.051 15.943 1.00 89.56 85 PRO A O 1
ATOM 627 N N . PRO A 1 86 ? -11.565 -5.579 17.935 1.00 86.81 86 PRO A N 1
ATOM 628 C CA . PRO A 1 86 ? -12.115 -4.250 18.151 1.00 86.81 86 PRO A CA 1
ATOM 629 C C . PRO A 1 86 ? -10.994 -3.221 18.322 1.00 86.81 86 PRO A C 1
ATOM 631 O O . PRO A 1 86 ? -9.888 -3.539 18.767 1.00 86.81 86 PRO A O 1
ATOM 634 N N . ALA A 1 87 ? -11.288 -1.966 17.982 1.00 87.50 87 ALA A N 1
ATOM 635 C CA . ALA A 1 87 ? -10.381 -0.862 18.273 1.00 87.50 87 ALA A CA 1
ATOM 636 C C . ALA A 1 87 ? -10.177 -0.717 19.792 1.00 87.50 87 ALA A C 1
ATOM 638 O O . ALA A 1 87 ? -11.045 -1.075 20.591 1.00 87.50 87 ALA A O 1
ATOM 639 N N . ALA A 1 88 ? -9.026 -0.180 20.185 1.00 87.62 88 ALA A N 1
ATOM 640 C CA . ALA A 1 88 ? -8.766 0.196 21.565 1.00 87.62 88 ALA A CA 1
ATOM 641 C C . ALA A 1 88 ? -9.672 1.367 21.990 1.00 87.62 88 ALA A C 1
ATOM 643 O O . ALA A 1 88 ? -10.305 2.025 21.162 1.00 87.62 88 ALA A O 1
ATOM 644 N N . ALA A 1 89 ? -9.735 1.639 23.296 1.00 87.94 89 ALA A N 1
ATOM 645 C CA . ALA A 1 89 ? -10.596 2.686 23.855 1.00 87.94 89 ALA A CA 1
ATOM 646 C C . ALA A 1 89 ? -10.287 4.099 23.316 1.00 87.94 89 ALA A C 1
ATOM 648 O O . ALA A 1 89 ? -11.156 4.965 23.323 1.00 87.94 89 ALA A O 1
ATOM 649 N N . ASP A 1 90 ? -9.066 4.324 22.832 1.00 86.94 90 ASP A N 1
ATOM 650 C CA . ASP A 1 90 ? -8.602 5.564 22.200 1.00 86.94 90 ASP A CA 1
ATOM 651 C C . ASP A 1 90 ? -8.878 5.625 20.682 1.00 86.94 90 ASP A C 1
ATOM 653 O O . ASP A 1 90 ? -8.487 6.580 20.012 1.00 86.94 90 ASP A O 1
ATOM 657 N N . GLY A 1 91 ? -9.544 4.610 20.123 1.00 82.25 91 GLY A N 1
ATOM 658 C CA . GLY A 1 91 ? -9.831 4.494 18.695 1.00 82.25 91 GLY A CA 1
ATOM 659 C C . GLY A 1 91 ? -8.671 3.951 17.853 1.00 82.25 91 GLY A C 1
ATOM 660 O O . GLY A 1 91 ? -8.797 3.894 16.627 1.00 82.25 91 GLY A O 1
ATOM 661 N N . ALA A 1 92 ? -7.555 3.534 18.461 1.00 84.25 92 ALA A N 1
ATOM 662 C CA . ALA A 1 92 ? -6.451 2.915 17.738 1.00 84.25 92 ALA A CA 1
ATOM 663 C C . ALA A 1 92 ? -6.794 1.488 17.276 1.00 84.25 92 ALA A C 1
ATOM 665 O O . ALA A 1 92 ? -7.430 0.707 17.987 1.00 84.25 92 ALA A O 1
ATOM 666 N N . ASN A 1 93 ? -6.322 1.114 16.083 1.00 85.69 93 ASN A N 1
ATOM 667 C CA . ASN A 1 93 ? -6.443 -0.259 15.597 1.00 85.69 93 ASN A CA 1
ATOM 668 C C . ASN A 1 93 ? -5.562 -1.190 16.435 1.00 85.69 93 ASN A C 1
ATOM 670 O O . ASN A 1 93 ? -4.391 -0.898 16.668 1.00 85.69 93 ASN A O 1
ATOM 674 N N . THR A 1 94 ? -6.111 -2.330 16.843 1.00 87.19 94 THR A N 1
ATOM 675 C CA . THR A 1 94 ? -5.418 -3.356 17.645 1.00 87.19 94 THR A CA 1
ATOM 676 C C . THR A 1 94 ? -4.816 -4.472 16.793 1.00 87.19 94 THR A C 1
ATOM 678 O O . THR A 1 94 ? -4.150 -5.365 17.315 1.00 87.19 94 THR A O 1
ATOM 681 N N . PHE A 1 95 ? -5.014 -4.396 15.478 1.00 86.25 95 PHE A N 1
ATOM 682 C CA . PHE A 1 95 ? -4.460 -5.298 14.482 1.00 86.25 95 PHE A CA 1
ATOM 683 C C . PHE A 1 95 ? -3.771 -4.501 13.372 1.00 86.25 95 PHE A C 1
ATOM 685 O O . PHE A 1 95 ? -4.026 -3.309 13.174 1.00 86.25 95 PHE A O 1
ATOM 692 N N . ALA A 1 96 ? -2.916 -5.189 12.625 1.00 85.75 96 ALA A N 1
ATOM 693 C CA . ALA A 1 96 ? -2.321 -4.685 11.399 1.00 85.75 96 ALA A CA 1
ATOM 694 C C . ALA A 1 96 ? -2.715 -5.581 10.223 1.00 85.75 96 ALA A C 1
ATOM 696 O O . ALA A 1 96 ? -3.031 -6.755 10.409 1.00 85.75 96 ALA A O 1
ATOM 697 N N . ALA A 1 97 ? -2.662 -5.016 9.022 1.00 86.62 97 ALA A N 1
ATOM 698 C CA . ALA A 1 97 ? -2.706 -5.760 7.774 1.00 86.62 97 ALA A CA 1
ATOM 699 C C . ALA A 1 97 ? -1.532 -5.311 6.902 1.00 86.62 97 ALA A C 1
ATOM 701 O O . ALA A 1 97 ? -1.084 -4.165 6.991 1.00 86.62 97 ALA A O 1
ATOM 702 N N . GLY A 1 98 ? -1.046 -6.213 6.056 1.00 86.88 98 GLY A N 1
ATOM 703 C CA . GLY A 1 98 ? 0.041 -5.941 5.126 1.00 86.88 98 GLY A CA 1
ATOM 704 C C . GLY A 1 98 ? -0.258 -6.493 3.742 1.00 86.88 98 GLY A C 1
ATOM 705 O O . GLY A 1 98 ? -1.021 -7.447 3.599 1.00 86.88 98 GLY A O 1
ATOM 706 N N . ILE A 1 99 ? 0.372 -5.886 2.738 1.00 88.44 99 ILE A N 1
ATOM 707 C CA . ILE A 1 99 ? 0.374 -6.363 1.356 1.00 88.44 99 ILE A CA 1
ATOM 708 C C . ILE A 1 99 ? 1.754 -6.963 1.090 1.00 88.44 99 ILE A C 1
ATOM 710 O O . ILE A 1 99 ? 2.771 -6.297 1.273 1.00 88.44 99 ILE A O 1
ATOM 714 N N . CYS A 1 100 ? 1.781 -8.227 0.671 1.00 87.06 100 CYS A N 1
ATOM 715 C CA . CYS A 1 100 ? 3.006 -8.974 0.402 1.00 87.06 100 CYS A CA 1
ATOM 716 C C . CYS A 1 100 ? 3.021 -9.445 -1.069 1.00 87.06 100 CYS A C 1
ATOM 718 O O . CYS A 1 100 ? 2.058 -10.069 -1.520 1.00 87.06 100 CYS A O 1
ATOM 720 N N . PHE A 1 101 ? 4.117 -9.214 -1.805 1.00 90.19 101 PHE A N 1
ATOM 721 C CA . PHE A 1 101 ? 4.371 -9.886 -3.088 1.00 90.19 101 PHE A CA 1
ATOM 722 C C . PHE A 1 101 ? 5.071 -11.222 -2.836 1.00 90.19 101 PHE A C 1
ATOM 724 O O . PHE A 1 101 ? 6.110 -11.263 -2.180 1.00 90.19 101 PHE A O 1
ATOM 731 N N . LEU A 1 102 ? 4.500 -12.315 -3.346 1.00 92.75 102 LEU A N 1
ATOM 732 C 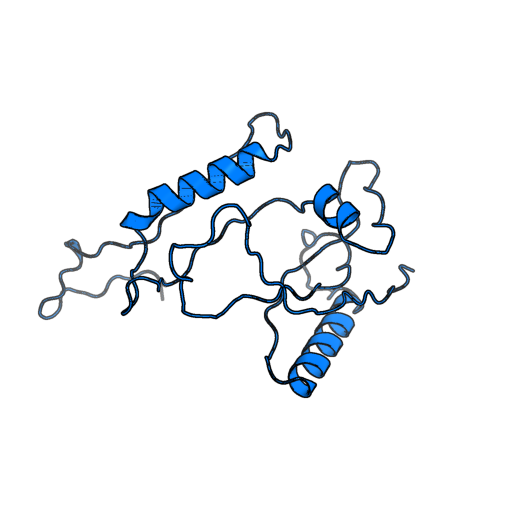CA . LEU A 1 102 ? 5.008 -13.671 -3.129 1.00 92.75 102 LEU A CA 1
ATOM 733 C C . LEU A 1 102 ? 5.455 -14.342 -4.435 1.00 92.75 102 LEU A C 1
ATOM 735 O O . LEU A 1 102 ? 4.961 -13.974 -5.506 1.00 92.75 102 LEU A O 1
ATOM 739 N N . PRO A 1 103 ? 6.322 -15.373 -4.355 1.00 94.50 103 PRO A N 1
ATOM 740 C CA . PRO A 1 103 ? 6.662 -16.209 -5.500 1.00 94.50 103 PRO A CA 1
ATOM 741 C C . PRO A 1 103 ? 5.432 -16.781 -6.225 1.00 94.50 103 PRO A C 1
ATOM 743 O O . PRO A 1 103 ? 4.378 -17.051 -5.633 1.00 94.50 103 PRO A O 1
ATOM 746 N N . GLN A 1 104 ? 5.567 -16.967 -7.541 1.00 93.50 104 GLN A N 1
ATOM 747 C CA . GLN A 1 104 ? 4.523 -17.590 -8.361 1.00 93.50 104 GLN A CA 1
ATOM 748 C C . GLN A 1 104 ? 4.495 -19.115 -8.206 1.00 93.50 104 GLN A C 1
ATOM 750 O O . GLN A 1 104 ? 3.413 -19.698 -8.199 1.00 93.50 104 GLN A O 1
ATOM 755 N N . GLU A 1 105 ? 5.670 -19.722 -8.040 1.00 96.12 105 GLU A N 1
ATOM 756 C CA . GLU A 1 105 ? 5.849 -21.150 -7.769 1.00 96.12 105 GLU A CA 1
ATOM 757 C C . GLU A 1 105 ? 5.235 -21.510 -6.402 1.00 96.12 105 GLU A C 1
ATOM 759 O O . GLU A 1 105 ? 5.318 -20.728 -5.450 1.00 96.12 105 GLU A O 1
ATOM 764 N N . LEU A 1 106 ? 4.529 -22.641 -6.340 1.00 93.81 106 LEU A N 1
ATOM 765 C CA . LEU A 1 106 ? 3.647 -22.998 -5.232 1.00 93.81 106 LEU A CA 1
ATOM 766 C C . LEU A 1 106 ? 4.422 -23.324 -3.957 1.00 93.81 106 LEU A C 1
ATOM 768 O O . LEU A 1 106 ? 4.052 -22.820 -2.894 1.00 93.81 106 LEU A O 1
ATOM 772 N N . ASP A 1 107 ? 5.501 -24.096 -4.057 1.00 96.44 107 ASP A N 1
ATOM 773 C CA . ASP A 1 107 ? 6.289 -24.512 -2.897 1.00 96.44 107 ASP A CA 1
ATOM 774 C C . ASP A 1 107 ? 7.062 -23.322 -2.313 1.00 96.44 107 ASP A C 1
ATOM 776 O O . ASP A 1 107 ? 7.025 -23.065 -1.106 1.00 96.44 107 ASP A O 1
ATOM 780 N N . ALA A 1 108 ? 7.672 -22.504 -3.172 1.00 94.62 108 ALA A N 1
ATOM 781 C CA . ALA A 1 108 ? 8.334 -21.261 -2.792 1.00 94.62 108 ALA A CA 1
ATOM 782 C C . ALA A 1 108 ? 7.353 -20.258 -2.168 1.00 94.62 108 ALA A C 1
ATOM 784 O O . ALA A 1 108 ? 7.689 -19.572 -1.198 1.00 94.62 108 ALA A O 1
ATOM 785 N N . ARG A 1 109 ? 6.119 -20.176 -2.682 1.00 94.44 109 ARG A N 1
ATOM 786 C CA . ARG A 1 109 ? 5.059 -19.355 -2.084 1.00 94.44 109 ARG A CA 1
ATOM 787 C C . ARG A 1 109 ? 4.665 -19.871 -0.707 1.00 94.44 109 ARG A C 1
ATOM 789 O O . ARG A 1 109 ? 4.514 -19.059 0.205 1.00 94.44 109 ARG A O 1
ATOM 796 N N . ALA A 1 110 ? 4.488 -21.182 -0.551 1.00 93.38 110 ALA A N 1
ATOM 797 C CA . ALA A 1 110 ? 4.140 -21.796 0.726 1.00 93.38 110 ALA A CA 1
ATOM 798 C C . ALA A 1 110 ? 5.237 -21.547 1.772 1.00 93.38 110 ALA A C 1
ATOM 800 O O . ALA A 1 110 ? 4.939 -21.103 2.882 1.00 93.38 110 ALA A O 1
ATOM 801 N N . ALA A 1 111 ? 6.506 -21.716 1.392 1.00 94.75 111 ALA A N 1
ATOM 802 C CA . ALA A 1 111 ? 7.651 -21.407 2.242 1.00 94.75 111 ALA A CA 1
ATOM 803 C C . ALA A 1 111 ? 7.708 -19.918 2.633 1.00 94.75 111 ALA A C 1
ATOM 805 O O . ALA A 1 111 ? 7.892 -19.591 3.808 1.00 94.75 111 ALA A O 1
ATOM 806 N N . ALA A 1 112 ? 7.501 -19.003 1.678 1.00 93.81 112 ALA A N 1
ATOM 807 C CA . ALA A 1 112 ? 7.471 -17.565 1.949 1.00 93.81 112 ALA A CA 1
ATOM 808 C C . ALA A 1 112 ? 6.323 -17.182 2.898 1.00 93.81 112 ALA A C 1
ATOM 810 O O . ALA A 1 112 ? 6.525 -16.412 3.838 1.00 93.81 112 ALA A O 1
ATOM 811 N N . ARG A 1 113 ? 5.133 -17.760 2.699 1.00 92.25 113 ARG A N 1
ATOM 812 C CA . ARG A 1 113 ? 3.976 -17.566 3.579 1.00 92.25 113 ARG A CA 1
ATOM 813 C C . ARG A 1 113 ? 4.265 -18.047 5.000 1.00 92.25 113 ARG A C 1
ATOM 815 O O . ARG A 1 113 ? 4.097 -17.271 5.936 1.00 92.25 113 ARG A O 1
ATOM 822 N N . ALA A 1 114 ? 4.764 -19.274 5.152 1.00 91.62 114 ALA A N 1
ATOM 823 C CA . ALA A 1 114 ? 5.126 -19.825 6.455 1.00 91.62 114 ALA A CA 1
ATOM 824 C C . ALA A 1 114 ? 6.166 -18.944 7.164 1.00 91.62 114 ALA A C 1
ATOM 826 O O . ALA A 1 114 ? 6.087 -18.717 8.371 1.00 91.62 114 ALA A O 1
ATOM 827 N N . ARG A 1 115 ? 7.121 -18.380 6.413 1.00 91.75 115 ARG A N 1
ATOM 828 C CA . ARG A 1 115 ? 8.115 -17.460 6.970 1.00 91.75 115 ARG A CA 1
ATOM 829 C C . ARG A 1 115 ? 7.496 -16.157 7.475 1.00 91.75 115 ARG A C 1
ATOM 831 O O . ARG A 1 115 ? 7.890 -15.678 8.535 1.00 91.75 115 ARG A O 1
ATOM 838 N N . ILE A 1 116 ? 6.547 -15.585 6.738 1.00 89.62 116 ILE A N 1
ATOM 839 C CA . ILE A 1 116 ? 5.827 -14.376 7.158 1.00 89.62 116 ILE A CA 1
ATOM 840 C C . ILE A 1 116 ? 5.004 -14.653 8.419 1.00 89.62 116 ILE A C 1
ATOM 842 O O . ILE A 1 116 ? 5.065 -13.871 9.364 1.00 89.62 116 ILE A O 1
ATOM 846 N N . GLU A 1 117 ? 4.292 -15.780 8.468 1.00 88.56 117 GLU A N 1
ATOM 847 C CA . GLU A 1 117 ? 3.506 -16.196 9.637 1.00 88.56 117 GLU A CA 1
ATOM 848 C C . GLU A 1 117 ? 4.395 -16.362 10.878 1.00 88.56 117 GLU A C 1
ATOM 850 O O . GLU A 1 117 ? 4.074 -15.829 11.939 1.00 88.56 117 GLU A O 1
ATOM 855 N N . GLN A 1 118 ? 5.566 -16.994 10.734 1.00 88.69 118 GLN A N 1
ATOM 856 C CA . GLN A 1 118 ? 6.560 -17.094 11.810 1.00 88.69 118 GLN A CA 1
ATOM 857 C C . GLN A 1 118 ? 7.018 -15.725 12.325 1.00 88.69 118 GLN A C 1
ATOM 859 O O . GLN A 1 118 ? 7.171 -15.545 13.530 1.00 88.69 118 GLN A O 1
ATOM 864 N N . ILE A 1 119 ? 7.258 -14.762 11.430 1.00 86.75 119 ILE A N 1
ATOM 865 C CA . ILE A 1 119 ? 7.681 -13.408 11.815 1.00 86.75 119 ILE A CA 1
ATOM 866 C C . ILE A 1 119 ? 6.543 -12.666 12.523 1.00 86.75 119 ILE A C 1
ATOM 868 O O . ILE A 1 119 ? 6.800 -11.958 13.493 1.00 86.75 119 ILE A O 1
ATOM 872 N N . ALA A 1 120 ? 5.300 -12.839 12.072 1.00 82.50 120 ALA A N 1
ATOM 873 C CA . ALA A 1 120 ? 4.137 -12.164 12.642 1.00 82.50 120 ALA A CA 1
ATOM 874 C C . ALA A 1 120 ? 3.870 -12.572 14.102 1.00 82.50 120 ALA A C 1
ATOM 876 O O . ALA A 1 120 ? 3.493 -11.729 14.916 1.00 82.50 120 ALA A O 1
ATOM 877 N N . VAL A 1 121 ? 4.114 -13.843 14.444 1.00 82.38 121 VAL A N 1
ATOM 878 C CA . VAL A 1 121 ? 3.958 -14.360 15.817 1.00 82.38 121 VAL A CA 1
ATOM 879 C C . VAL A 1 121 ? 5.220 -14.219 16.673 1.00 82.38 121 VAL A C 1
ATOM 881 O O . VAL A 1 121 ? 5.161 -14.418 17.887 1.00 82.38 121 VAL A O 1
ATOM 884 N N . ALA A 1 122 ? 6.369 -13.899 16.068 1.00 73.88 122 ALA A N 1
ATOM 885 C CA . ALA A 1 122 ? 7.627 -13.793 16.793 1.00 73.88 122 ALA A CA 1
ATOM 886 C C . ALA A 1 122 ? 7.586 -12.643 17.817 1.00 73.88 122 ALA A C 1
ATOM 888 O O . ALA A 1 122 ? 7.040 -11.568 17.541 1.00 73.88 122 ALA A O 1
ATOM 889 N N . PRO A 1 123 ? 8.203 -12.823 19.000 1.00 65.50 123 PRO A N 1
ATOM 890 C CA . PRO A 1 123 ? 8.296 -11.759 19.981 1.00 65.50 123 PRO A CA 1
ATOM 891 C C . PRO A 1 123 ? 9.047 -10.570 19.388 1.00 65.50 123 PRO A C 1
ATOM 893 O O . PRO A 1 123 ? 10.041 -10.708 18.667 1.00 65.50 123 PRO A O 1
ATOM 896 N N . ARG A 1 124 ? 8.553 -9.376 19.708 1.00 60.88 124 ARG A N 1
ATOM 897 C CA . ARG A 1 124 ? 9.104 -8.132 19.191 1.00 60.88 124 ARG A CA 1
ATOM 898 C C . ARG A 1 124 ? 10.584 -8.033 19.558 1.00 60.88 124 ARG A C 1
ATOM 900 O O . ARG A 1 124 ? 10.949 -8.168 20.724 1.00 60.88 124 ARG A O 1
ATOM 907 N N . SER A 1 125 ? 11.429 -7.764 18.563 1.00 56.91 125 SER A N 1
ATOM 908 C CA . SER A 1 125 ? 12.852 -7.530 18.811 1.00 56.91 125 SER A CA 1
ATOM 909 C C . SER A 1 125 ? 13.019 -6.412 19.853 1.00 56.91 125 SER A C 1
ATOM 911 O O . SER A 1 125 ? 12.386 -5.360 19.704 1.00 56.91 125 SER A O 1
ATOM 913 N N . PRO A 1 126 ? 13.901 -6.569 20.859 1.00 56.81 126 PRO A N 1
ATOM 914 C CA . PRO A 1 126 ? 14.190 -5.524 21.845 1.00 56.81 126 PRO A CA 1
ATOM 915 C C . PRO A 1 126 ? 14.675 -4.210 21.219 1.00 56.81 126 PRO A C 1
ATOM 917 O O . PRO A 1 126 ? 14.607 -3.159 21.849 1.00 56.81 126 PRO A O 1
ATOM 920 N N . ARG A 1 127 ? 15.164 -4.261 19.971 1.00 55.91 127 ARG A N 1
ATOM 921 C CA . ARG A 1 127 ? 15.636 -3.096 19.208 1.00 55.91 127 ARG A CA 1
ATOM 922 C C . ARG A 1 127 ? 14.547 -2.432 18.358 1.00 55.91 127 ARG A C 1
ATOM 924 O O . ARG A 1 127 ? 14.833 -1.442 17.695 1.00 55.91 127 ARG A O 1
ATOM 931 N N . ALA A 1 128 ? 13.321 -2.961 18.331 1.00 53.91 128 ALA A N 1
ATOM 932 C CA . ALA A 1 128 ? 12.249 -2.383 17.527 1.00 53.91 128 ALA A CA 1
ATOM 933 C C . ALA A 1 128 ? 11.769 -1.047 18.135 1.00 53.91 128 ALA A C 1
ATOM 935 O O . ALA A 1 128 ? 11.452 -1.008 19.332 1.00 53.91 128 ALA A O 1
ATOM 936 N N . PRO A 1 129 ? 11.659 0.033 17.338 1.00 49.16 129 PRO A N 1
ATOM 937 C CA . PRO A 1 129 ? 11.258 1.351 17.826 1.00 49.16 129 PRO A CA 1
ATOM 938 C C . PRO A 1 129 ? 9.861 1.308 18.455 1.00 49.16 129 PRO A C 1
ATOM 940 O O . PRO A 1 129 ? 8.970 0.607 17.976 1.00 49.16 129 PRO A O 1
ATOM 943 N N . ARG A 1 130 ? 9.646 2.044 19.554 1.00 45.78 130 ARG A N 1
ATOM 944 C CA . ARG A 1 130 ? 8.357 2.083 20.284 1.00 45.78 130 ARG A CA 1
ATOM 945 C C . ARG A 1 130 ? 7.164 2.507 19.414 1.00 45.78 130 ARG A C 1
ATOM 947 O O . ARG A 1 130 ? 6.055 2.102 19.724 1.00 45.78 130 ARG A O 1
ATOM 954 N N . SER A 1 131 ? 7.405 3.222 18.315 1.00 43.78 131 SER A N 1
ATOM 955 C CA . SER A 1 131 ? 6.401 3.628 17.320 1.00 43.78 131 SER A CA 1
ATOM 956 C C . SER A 1 131 ? 5.925 2.510 16.385 1.00 43.78 131 SER A C 1
ATOM 958 O O . SER A 1 131 ? 4.937 2.700 15.682 1.00 43.78 131 SER A O 1
ATOM 960 N N . ALA A 1 132 ? 6.591 1.350 16.358 1.00 46.12 132 ALA A N 1
ATOM 961 C CA . ALA A 1 132 ? 6.046 0.170 15.697 1.00 46.12 132 ALA A CA 1
ATOM 962 C C . ALA A 1 132 ? 4.786 -0.250 16.470 1.00 46.12 132 ALA A C 1
ATOM 964 O O . ALA A 1 132 ? 4.895 -0.627 17.640 1.00 46.12 132 ALA A O 1
ATOM 965 N N . GLY A 1 133 ? 3.618 -0.088 15.841 1.00 46.62 133 GLY A N 1
ATOM 966 C CA . GLY A 1 133 ? 2.293 -0.303 16.428 1.00 46.62 133 GLY A CA 1
ATOM 967 C C . GLY A 1 133 ? 2.028 -1.738 16.920 1.00 46.62 133 GLY A C 1
ATOM 968 O O . GLY A 1 133 ? 2.955 -2.545 17.037 1.00 46.62 133 GLY A O 1
ATOM 969 N N . PRO A 1 134 ? 0.768 -2.066 17.262 1.00 48.91 134 PRO A N 1
ATOM 970 C CA . PRO A 1 134 ? 0.414 -3.373 17.810 1.00 48.91 134 PRO A CA 1
ATOM 971 C C . PRO A 1 134 ? 0.692 -4.531 16.835 1.00 48.91 134 PRO A C 1
ATOM 973 O O . PRO A 1 134 ? 0.990 -4.331 15.659 1.00 48.91 134 PRO A O 1
ATOM 976 N N . ARG A 1 135 ? 0.655 -5.751 17.390 1.00 49.75 135 ARG A N 1
ATOM 977 C CA . ARG A 1 135 ? 1.043 -7.029 16.767 1.00 49.75 135 ARG A CA 1
ATOM 978 C C . ARG A 1 135 ? 0.551 -7.159 15.315 1.00 49.75 135 ARG A C 1
ATOM 980 O O . ARG A 1 135 ? -0.587 -6.814 15.002 1.00 49.75 135 ARG A O 1
ATOM 987 N N . TRP A 1 136 ? 1.408 -7.703 14.447 1.00 42.03 136 TRP A N 1
ATOM 988 C CA . TRP A 1 136 ? 1.043 -8.043 13.071 1.00 42.03 136 TRP A CA 1
ATOM 989 C C . TRP A 1 136 ? -0.007 -9.162 13.086 1.00 42.03 136 TRP A C 1
ATOM 991 O O . TRP A 1 136 ? 0.317 -10.319 13.339 1.00 42.03 136 TRP A O 1
ATOM 1001 N N . GLY A 1 137 ? -1.266 -8.807 12.824 1.00 39.22 137 GLY A N 1
ATOM 1002 C CA . GLY A 1 137 ? -2.273 -9.756 12.352 1.00 39.22 137 GLY A CA 1
ATOM 1003 C C . GLY A 1 137 ? -1.925 -10.171 10.919 1.00 39.22 137 GLY A C 1
ATOM 1004 O O . GLY A 1 137 ? -1.325 -9.390 10.185 1.00 39.22 137 GLY A O 1
ATOM 1005 N N . ALA A 1 138 ? -2.215 -11.421 10.563 1.00 35.91 138 ALA A N 1
ATOM 1006 C CA . ALA A 1 138 ? -1.732 -12.129 9.375 1.00 35.91 138 ALA A CA 1
ATOM 1007 C C . ALA A 1 138 ? -1.600 -11.286 8.078 1.00 35.91 138 ALA A C 1
ATOM 1009 O O . ALA A 1 138 ? -2.497 -10.526 7.710 1.00 35.91 138 ALA A O 1
ATOM 1010 N N . CYS A 1 139 ? -0.488 -11.468 7.339 1.00 31.64 139 CYS A N 1
ATOM 1011 C CA . CYS A 1 139 ? -0.333 -10.896 5.993 1.00 31.64 139 CYS A CA 1
ATOM 1012 C C . CYS A 1 139 ? -1.298 -11.609 5.041 1.00 31.64 139 CYS A C 1
ATOM 1014 O O . CYS A 1 139 ? -1.182 -12.819 4.832 1.00 31.64 139 CYS A O 1
ATOM 1016 N N . HIS A 1 140 ? -2.222 -10.867 4.432 1.00 38.44 140 HIS A N 1
ATOM 1017 C CA . HIS A 1 140 ? -3.030 -11.407 3.350 1.00 38.44 140 HIS A CA 1
ATOM 1018 C C . HIS A 1 140 ? -2.332 -11.175 2.014 1.00 38.44 140 HIS A C 1
ATOM 1020 O O . HIS A 1 140 ? -1.856 -10.090 1.681 1.00 38.44 140 HIS A O 1
ATOM 1026 N N . THR A 1 141 ? -2.262 -12.251 1.240 1.00 31.77 141 THR A N 1
ATOM 1027 C CA . THR A 1 141 ? -1.724 -12.273 -0.112 1.00 31.77 141 THR A CA 1
ATOM 1028 C C . THR A 1 141 ? -2.627 -11.476 -1.036 1.00 31.77 141 THR A C 1
ATOM 1030 O O . THR A 1 141 ? -3.716 -11.935 -1.381 1.00 31.77 141 THR A O 1
ATOM 1033 N N . TRP A 1 142 ? -2.167 -10.308 -1.473 1.00 30.58 142 TRP A N 1
ATOM 1034 C CA . TRP A 1 142 ? -2.780 -9.613 -2.594 1.00 30.58 142 TRP A CA 1
ATOM 1035 C C . TRP A 1 142 ? -2.070 -10.046 -3.874 1.00 30.58 142 TRP A C 1
ATOM 1037 O O . TRP A 1 142 ? -0.855 -9.908 -4.021 1.00 30.58 142 TRP A O 1
ATOM 1047 N N . ARG A 1 143 ? -2.830 -10.652 -4.786 1.00 28.42 143 ARG A N 1
ATOM 1048 C CA . ARG A 1 143 ? -2.323 -11.095 -6.082 1.00 28.42 143 ARG A CA 1
ATOM 1049 C C . ARG A 1 143 ? -2.213 -9.861 -6.972 1.00 28.42 143 ARG A C 1
ATOM 1051 O O . ARG A 1 143 ? -3.229 -9.325 -7.398 1.00 28.42 143 ARG A O 1
ATOM 1058 N N . ASN A 1 144 ? -0.991 -9.410 -7.242 1.00 28.84 144 ASN A N 1
ATOM 1059 C CA . ASN A 1 144 ? -0.782 -8.387 -8.257 1.00 28.84 144 ASN A CA 1
ATOM 1060 C C . ASN A 1 144 ? -1.023 -9.002 -9.642 1.00 28.84 144 ASN A C 1
ATOM 1062 O O . ASN A 1 144 ? -0.515 -10.086 -9.948 1.00 28.84 144 ASN A O 1
ATOM 1066 N N . CYS A 1 145 ? -1.823 -8.324 -10.459 1.00 24.22 145 CYS A N 1
ATOM 1067 C CA . CYS A 1 145 ? -2.058 -8.700 -11.840 1.00 24.22 145 CYS A CA 1
ATOM 1068 C C . CYS A 1 145 ? -0.878 -8.197 -12.676 1.00 24.22 145 CYS A C 1
ATOM 1070 O O . CYS A 1 145 ? -0.866 -7.058 -13.126 1.00 24.22 145 CYS A O 1
ATOM 1072 N N . SER A 1 146 ? 0.125 -9.044 -12.907 1.00 28.20 146 SER A N 1
ATOM 1073 C CA . SER A 1 146 ? 1.052 -8.838 -14.019 1.00 28.20 146 SER A CA 1
ATOM 1074 C C . SER A 1 146 ? 0.481 -9.543 -15.248 1.00 28.20 146 SER A C 1
ATOM 1076 O O . SER A 1 146 ? 0.853 -10.678 -15.551 1.00 28.20 146 SER A O 1
ATOM 1078 N N . SER A 1 147 ? -0.454 -8.910 -1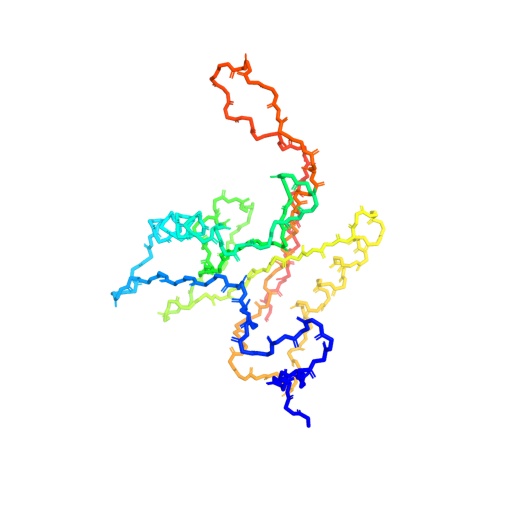5.957 1.00 30.48 147 SER A N 1
ATOM 1079 C CA . SER A 1 147 ? -0.761 -9.350 -17.319 1.00 30.48 147 SER A CA 1
ATOM 1080 C C . SER A 1 147 ? -0.959 -8.179 -18.274 1.00 30.48 147 SER A C 1
ATOM 1082 O O . SER A 1 147 ? -1.842 -7.338 -18.135 1.00 30.48 147 SER A O 1
ATOM 1084 N N . ARG A 1 148 ? -0.084 -8.158 -19.284 1.00 41.50 148 ARG A N 1
ATOM 1085 C CA . ARG A 1 148 ? -0.260 -7.433 -20.537 1.00 41.50 148 ARG A CA 1
ATOM 1086 C C . ARG A 1 148 ? -1.515 -7.987 -21.222 1.00 41.50 148 ARG A C 1
ATOM 1088 O O . ARG A 1 148 ? -1.471 -9.134 -21.663 1.00 41.50 148 ARG A O 1
ATOM 1095 N N . ARG A 1 149 ? -2.584 -7.188 -21.337 1.00 29.73 149 ARG A N 1
ATOM 1096 C CA . ARG A 1 149 ? -3.470 -7.018 -22.520 1.00 29.73 149 ARG A CA 1
ATOM 1097 C C . ARG A 1 149 ? -4.810 -6.386 -22.122 1.00 29.73 149 ARG A C 1
ATOM 1099 O O . ARG A 1 149 ? -5.452 -6.801 -21.167 1.00 29.73 149 ARG A O 1
ATOM 1106 N N . ARG A 1 150 ? -5.248 -5.415 -22.925 1.00 31.39 150 ARG A N 1
ATOM 1107 C CA . ARG A 1 150 ? -6.595 -4.828 -22.906 1.00 31.39 150 ARG A CA 1
ATOM 1108 C C . ARG A 1 150 ? -7.552 -5.754 -23.689 1.00 31.39 150 ARG A C 1
ATOM 1110 O O . ARG A 1 150 ? -7.154 -6.196 -24.769 1.00 31.39 150 ARG A O 1
ATOM 1117 N N . PRO A 1 151 ? -8.768 -6.068 -23.206 1.00 32.12 151 PRO A N 1
ATOM 1118 C CA . PRO A 1 151 ? -9.747 -6.827 -23.989 1.00 32.12 151 PRO A CA 1
ATOM 1119 C C . PRO A 1 151 ? -10.394 -5.961 -25.099 1.00 32.12 151 PRO A C 1
ATOM 1121 O O . PRO A 1 151 ? -10.398 -4.731 -24.983 1.00 32.12 151 PRO A O 1
ATOM 1124 N N . PRO A 1 152 ? -10.914 -6.572 -26.186 1.00 30.25 152 PRO A N 1
ATOM 1125 C CA . PRO A 1 152 ? -11.506 -5.858 -27.323 1.00 30.25 152 PRO A CA 1
ATOM 1126 C C . PRO A 1 152 ? -12.881 -5.218 -27.009 1.00 30.25 152 PRO A C 1
ATOM 1128 O O . PRO A 1 152 ? -13.573 -5.654 -26.089 1.00 30.25 152 PRO A O 1
ATOM 1131 N N . PRO A 1 153 ? -13.301 -4.195 -27.784 1.00 33.25 153 PRO A N 1
ATOM 1132 C CA . PRO A 1 153 ? -14.291 -3.193 -27.362 1.00 33.25 153 PRO A CA 1
ATOM 1133 C C . PRO A 1 153 ? -15.785 -3.539 -27.571 1.00 33.25 153 PRO A C 1
ATOM 1135 O O . PRO A 1 153 ? -16.596 -2.623 -27.658 1.00 33.25 153 PRO A O 1
ATOM 1138 N N . THR A 1 154 ? -16.203 -4.808 -27.666 1.00 33.12 154 THR A N 1
ATOM 1139 C CA . THR A 1 154 ? -17.571 -5.150 -28.139 1.00 33.12 154 THR A CA 1
ATOM 1140 C C . THR A 1 154 ? -18.490 -5.910 -27.171 1.00 33.12 154 THR A C 1
ATOM 1142 O O . THR A 1 154 ? -19.494 -6.460 -27.616 1.00 33.12 154 THR A O 1
ATOM 1145 N N . ALA A 1 155 ? -18.249 -5.914 -25.857 1.00 31.61 155 ALA A N 1
ATOM 1146 C CA . ALA A 1 155 ? -19.212 -6.478 -24.897 1.00 31.61 155 ALA A CA 1
ATOM 1147 C C . ALA A 1 155 ? -20.000 -5.365 -24.171 1.00 31.61 155 ALA A C 1
ATOM 1149 O O . ALA A 1 155 ? -19.437 -4.702 -23.297 1.00 31.61 155 ALA A O 1
ATOM 1150 N N . PRO A 1 156 ? -21.287 -5.128 -24.496 1.00 30.31 156 PRO A N 1
ATOM 1151 C CA . PRO A 1 156 ? -22.096 -4.156 -23.775 1.00 30.31 156 PRO A CA 1
ATOM 1152 C C . PRO A 1 156 ? -22.536 -4.739 -22.422 1.00 30.31 156 PRO A C 1
ATOM 1154 O O . PRO A 1 156 ? -23.139 -5.807 -22.359 1.00 30.31 156 PRO A O 1
ATOM 1157 N N . GLY A 1 157 ? -22.257 -4.012 -21.336 1.00 31.95 157 GLY A N 1
ATOM 1158 C CA . GLY A 1 157 ? -22.986 -4.157 -20.069 1.00 31.95 157 GLY A CA 1
ATOM 1159 C C . GLY A 1 157 ? -22.410 -5.081 -18.989 1.00 31.95 157 GLY A C 1
ATOM 1160 O O . GLY A 1 157 ? -23.122 -5.354 -18.029 1.00 31.95 157 GLY A O 1
ATOM 1161 N N . CYS A 1 158 ? -21.155 -5.530 -19.072 1.00 21.84 158 CYS A N 1
ATOM 1162 C CA . CYS A 1 158 ? -20.554 -6.358 -18.018 1.00 21.84 158 CYS A CA 1
ATOM 1163 C C . CYS A 1 158 ? -19.256 -5.715 -17.487 1.00 21.84 158 CYS A C 1
ATOM 1165 O O . CYS A 1 158 ? -18.289 -5.629 -18.247 1.00 21.84 158 CYS A O 1
ATOM 1167 N N . PRO A 1 159 ? -19.179 -5.246 -16.224 1.00 27.34 159 PRO A N 1
ATOM 1168 C CA . PRO A 1 159 ? -17.901 -4.894 -15.611 1.00 27.34 159 PRO A CA 1
ATOM 1169 C C . PRO A 1 159 ? -17.105 -6.186 -15.371 1.00 27.34 159 PRO A C 1
ATOM 1171 O O . PRO A 1 159 ? -17.256 -6.862 -14.357 1.00 27.34 159 PRO A O 1
ATOM 1174 N N . VAL A 1 160 ? -16.291 -6.570 -16.355 1.00 27.42 160 VAL A N 1
ATOM 1175 C CA . VAL A 1 160 ? -15.474 -7.787 -16.322 1.00 27.42 160 VAL A CA 1
ATOM 1176 C C . VAL A 1 160 ? -14.282 -7.586 -15.381 1.00 27.42 160 VAL A C 1
ATOM 1178 O O . VAL A 1 160 ? -13.214 -7.142 -15.792 1.00 27.42 160 VAL A O 1
ATOM 1181 N N . TRP A 1 161 ? -14.455 -7.960 -14.115 1.00 23.89 161 TRP A N 1
ATOM 1182 C CA . TRP A 1 161 ? -13.363 -8.429 -13.262 1.00 23.89 161 TRP A CA 1
ATOM 1183 C C . TRP A 1 161 ? -13.314 -9.954 -13.390 1.00 23.89 161 TRP A C 1
ATOM 1185 O O . TRP A 1 161 ? -14.035 -10.659 -12.688 1.00 23.89 161 TRP A O 1
ATOM 1195 N N . THR A 1 162 ? -12.501 -10.503 -14.296 1.00 22.88 162 THR A N 1
ATOM 1196 C CA . THR A 1 162 ? -12.207 -11.944 -14.252 1.00 22.88 162 THR A CA 1
ATOM 1197 C C . THR A 1 162 ? -11.287 -12.212 -13.067 1.00 22.88 162 THR A C 1
ATOM 1199 O O . THR A 1 162 ? -10.065 -12.134 -13.189 1.00 22.88 162 THR A O 1
ATOM 1202 N N . SER A 1 163 ? -11.877 -12.503 -11.906 1.00 27.97 163 SER A N 1
ATOM 1203 C CA . SER A 1 163 ? -11.174 -13.162 -10.813 1.00 27.97 163 SER A CA 1
ATOM 1204 C C . SER A 1 163 ? -11.097 -14.656 -11.130 1.00 27.97 163 SER A C 1
ATOM 1206 O O . SER A 1 163 ? -12.100 -15.365 -11.194 1.00 27.97 163 SER A O 1
ATOM 1208 N N . THR A 1 164 ? -9.890 -15.159 -11.376 1.00 27.95 164 THR A N 1
ATOM 1209 C CA . THR A 1 164 ? -9.648 -16.601 -11.307 1.00 27.95 164 THR A CA 1
ATOM 1210 C C . THR A 1 164 ? -9.370 -16.937 -9.846 1.00 27.95 164 THR A C 1
ATOM 1212 O O . THR A 1 164 ? -8.483 -16.35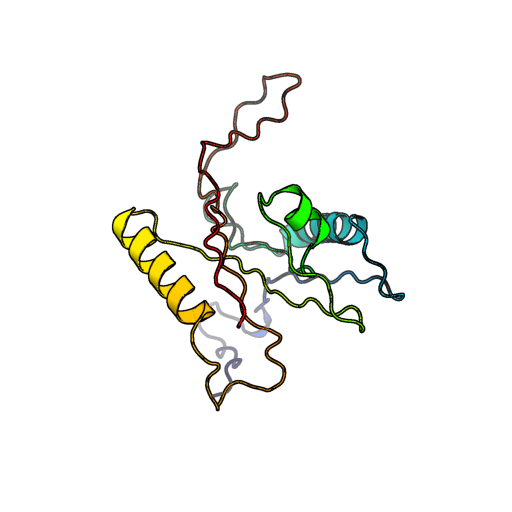4 -9.219 1.00 27.95 164 THR A O 1
ATOM 1215 N N . ALA A 1 165 ? -10.202 -17.828 -9.315 1.00 32.44 165 ALA A N 1
ATOM 1216 C CA . ALA A 1 165 ? -10.349 -18.203 -7.917 1.00 32.44 165 ALA A CA 1
ATOM 1217 C C . ALA A 1 165 ? -9.040 -18.365 -7.115 1.00 32.44 165 ALA A C 1
ATOM 1219 O O . ALA A 1 165 ? -8.045 -18.923 -7.577 1.00 32.44 165 ALA A O 1
ATOM 1220 N N . GLY A 1 166 ? -9.093 -17.938 -5.854 1.00 28.05 166 GLY A N 1
ATOM 1221 C CA . GLY A 1 166 ? -8.132 -18.283 -4.813 1.00 28.05 166 GLY A CA 1
ATOM 1222 C C . GLY A 1 166 ? -8.727 -17.947 -3.452 1.00 28.05 166 GLY A C 1
ATOM 1223 O O . GLY A 1 166 ? -8.948 -16.780 -3.148 1.00 28.05 166 GLY A O 1
ATOM 1224 N N . SER A 1 167 ? -9.034 -18.976 -2.673 1.00 24.81 167 SER A N 1
ATOM 1225 C CA . SER A 1 167 ? -9.653 -18.892 -1.355 1.00 24.81 167 SER A CA 1
ATOM 1226 C C . SER A 1 167 ? -8.738 -18.178 -0.358 1.00 24.81 167 SER A C 1
ATOM 1228 O O . SER A 1 167 ? -7.542 -18.461 -0.267 1.00 24.81 167 SER A O 1
ATOM 1230 N N . ILE A 1 168 ? -9.322 -17.262 0.411 1.00 31.69 168 ILE A N 1
ATOM 1231 C CA . ILE A 1 168 ? -8.699 -16.670 1.594 1.00 31.69 168 ILE A CA 1
ATOM 1232 C C . ILE A 1 168 ? -8.593 -17.796 2.637 1.00 31.69 168 ILE A C 1
ATOM 1234 O O . ILE A 1 168 ? -9.541 -18.548 2.838 1.00 31.69 168 ILE A O 1
ATOM 1238 N N . HIS A 1 169 ? -7.416 -17.996 3.228 1.00 24.55 169 HIS A N 1
ATOM 1239 C CA . HIS A 1 169 ? -7.236 -18.894 4.374 1.00 24.55 169 HIS A CA 1
ATOM 1240 C C . HIS A 1 169 ? -6.588 -18.094 5.492 1.00 24.55 169 HIS A C 1
ATOM 1242 O O . HIS A 1 169 ? -5.414 -17.726 5.386 1.00 24.55 169 HIS A O 1
ATOM 1248 N N . CYS A 1 170 ? -7.366 -17.831 6.535 1.00 33.34 170 CYS A N 1
ATOM 1249 C CA . CYS A 1 170 ? -6.963 -17.126 7.742 1.00 33.34 170 CYS A CA 1
ATOM 1250 C C . CYS A 1 170 ? -6.541 -18.160 8.789 1.00 33.34 170 CYS A C 1
ATOM 1252 O O . CYS A 1 170 ? -7.333 -19.019 9.166 1.00 33.34 170 CYS A O 1
ATOM 1254 N N . ALA A 1 171 ? -5.295 -18.099 9.255 1.00 29.69 171 ALA A N 1
ATOM 1255 C CA . ALA A 1 171 ? -4.889 -18.836 10.445 1.00 29.69 171 ALA A CA 1
ATOM 1256 C C . ALA A 1 171 ? -5.081 -17.916 11.655 1.00 29.69 171 ALA A C 1
ATOM 1258 O O . ALA A 1 171 ? -4.454 -16.860 11.744 1.00 29.69 171 ALA A O 1
ATOM 1259 N N . ASN A 1 172 ? -5.964 -18.316 12.568 1.00 28.69 172 ASN A N 1
ATOM 1260 C CA . ASN A 1 172 ? -6.133 -17.678 13.868 1.00 28.69 172 ASN A CA 1
ATOM 1261 C C . ASN A 1 172 ? -4.836 -17.878 14.669 1.00 28.69 172 ASN A C 1
ATOM 1263 O O . ASN A 1 172 ? -4.569 -18.979 15.148 1.00 28.69 172 ASN A O 1
ATOM 1267 N N . ALA A 1 173 ? -4.013 -16.838 14.807 1.00 30.72 173 ALA A N 1
ATOM 1268 C CA . ALA A 1 173 ? -2.972 -16.834 15.826 1.00 30.72 173 ALA A CA 1
ATOM 1269 C C . ALA A 1 173 ? -3.630 -16.380 17.141 1.00 30.72 173 ALA A C 1
ATOM 1271 O O . ALA A 1 173 ? -4.109 -15.245 17.201 1.00 30.72 173 ALA A O 1
ATOM 1272 N N . PRO A 1 174 ? -3.715 -17.234 18.178 1.00 23.97 174 PRO A N 1
ATOM 1273 C CA . PRO A 1 174 ? -4.297 -16.834 19.449 1.00 23.97 174 PRO A CA 1
ATOM 1274 C C . PRO A 1 174 ? -3.474 -15.689 20.041 1.00 23.97 174 PRO A C 1
ATOM 1276 O O . PRO A 1 174 ? -2.268 -15.807 20.260 1.00 23.97 174 PRO A O 1
ATOM 1279 N N . VAL A 1 175 ? -4.137 -14.561 20.285 1.00 28.48 175 VAL A N 1
ATOM 1280 C CA . VAL A 1 175 ? -3.566 -13.449 21.039 1.00 28.48 175 VAL A CA 1
ATOM 1281 C C . VAL A 1 175 ? -3.611 -13.849 22.512 1.00 28.48 175 VAL A C 1
ATOM 1283 O O . VAL A 1 175 ? -4.629 -13.662 23.170 1.00 28.48 175 VAL A O 1
ATOM 1286 N N . THR A 1 176 ? -2.532 -14.447 23.017 1.00 29.61 176 THR A N 1
ATOM 1287 C CA . THR A 1 176 ? -2.252 -14.468 24.462 1.00 29.61 176 THR A CA 1
ATOM 1288 C C . THR A 1 176 ? -1.612 -13.156 24.898 1.00 29.61 176 THR A C 1
ATOM 1290 O O . THR A 1 176 ? -0.773 -12.605 24.132 1.00 29.61 176 THR A O 1
#

Sequence (176 aa):
MLFSATPPAQGLYDPEQERDSCGVAMIADILGRRSHSIVADGLIALEHLEHRGAAGAEPNSGDGAGILVQLPVDLLRAVVDFELPPAAADGANTFAAGICFLPQELDARAAARARIEQIAVAPRSPRAPRSAGPRWGACHTWRNCSSRRRPPPTAPGCPVWTSTAGSIHCANAPVT

pLDDT: mean 70.32, std 25.47, range [21.84, 96.5]

Radius of gyration: 21.57 Å; chains: 1; bounding box: 53×47×53 Å

Secondary structure (DSSP, 8-state):
--TT-PPPPBTTB-GGG------------TT----HHHHHHHHHHHHHTGGGSPB-SSTT-BS---------HHHHHHH-SSPPPPPPTTS--S----EE---SSHHHHHHHHHHHHHHHHSPPPTTS-TTS-S-----EE--------PPPS---S-------------------

InterPro domains:
  IPR017932 Glutamine amidotransferase type 2 domain [PF00310] (22-120)
  IPR017932 Glutamine amidotransferase type 2 domain [PS51278] (22-176)
  IPR029055 Nucleophile aminohydrolases, N-terminal [G3DSA:3.60.20.10] (22-124)
  IPR029055 Nucleophile aminohydrolases, N-terminal [SSF56235] (22-121)
  IPR050711 Electron transfer and nitrogen metabolism enzyme [PTHR11938] (18-112)

Organism: NCBI:txid182220

Foldseek 3Di:
DPPDDDDDDDDPDDSVPDDQLDDDDADADPVRDDDCVRVVVVVVSVVVSVVSWADDPDNPDTPDDDDDDDDPVVVVCVPDPDDQDDADPVRHHQEDEDEDDFDPDDVRRVVVQVVQVCVQPDDDDPPDDPPPDHGYQGYWYDDDDPDDDDDDDPDPDDPDPPDDDDDTDHDDDDDD